Protein AF-A0A1B1TAP1-F1 (afdb_monomer_lite)

Structure (mmCIF, N/CA/C/O backbone):
data_AF-A0A1B1TAP1-F1
#
_entry.id   AF-A0A1B1TAP1-F1
#
loop_
_atom_site.group_PDB
_atom_site.id
_atom_site.type_symbol
_atom_site.label_atom_id
_atom_site.label_alt_id
_atom_site.label_comp_id
_atom_site.label_asym_id
_atom_site.label_entity_id
_atom_site.label_seq_id
_atom_site.pdbx_PDB_ins_code
_atom_site.Cartn_x
_atom_site.Cartn_y
_atom_site.Cartn_z
_atom_site.occupancy
_atom_site.B_iso_or_equiv
_atom_site.auth_seq_id
_atom_site.auth_comp_id
_atom_site.auth_asym_id
_atom_site.auth_atom_id
_atom_site.pdbx_PDB_model_num
ATOM 1 N N . MET A 1 1 ? -52.139 -7.537 10.547 1.00 46.50 1 MET A N 1
ATOM 2 C CA . MET A 1 1 ? -53.060 -7.345 11.686 1.00 46.50 1 MET A CA 1
ATOM 3 C C . MET A 1 1 ? -52.567 -8.177 12.857 1.00 46.50 1 MET A C 1
ATOM 5 O O . MET A 1 1 ? -52.660 -9.390 12.793 1.00 46.50 1 MET A O 1
ATOM 9 N N . ALA A 1 2 ? -51.991 -7.516 13.857 1.00 38.84 2 ALA A N 1
ATOM 10 C CA . ALA A 1 2 ? -51.945 -7.908 15.268 1.00 38.84 2 ALA A CA 1
ATOM 11 C C . ALA A 1 2 ? -51.258 -6.733 15.978 1.00 38.84 2 ALA A C 1
ATOM 13 O O . ALA A 1 2 ? -50.036 -6.632 16.015 1.00 38.84 2 ALA A O 1
ATOM 14 N N . SER A 1 3 ? -52.067 -5.753 16.377 1.00 34.09 3 SER A N 1
ATOM 15 C CA . SER A 1 3 ? -51.635 -4.559 17.098 1.00 34.09 3 SER A CA 1
ATOM 16 C C . SER A 1 3 ? -51.771 -4.852 18.588 1.00 34.09 3 SER A C 1
ATOM 18 O O . SER A 1 3 ? -52.861 -5.188 19.043 1.00 34.09 3 SER A O 1
ATOM 20 N N . ALA A 1 4 ? -50.672 -4.759 19.332 1.00 37.41 4 ALA A N 1
ATOM 21 C CA . ALA A 1 4 ? -50.705 -4.695 20.785 1.00 37.41 4 ALA A CA 1
ATOM 22 C C . ALA A 1 4 ? -50.476 -3.234 21.185 1.00 37.41 4 ALA A C 1
ATOM 24 O O . ALA A 1 4 ? -49.363 -2.715 21.111 1.00 37.41 4 ALA A O 1
ATOM 25 N N . THR A 1 5 ? -51.561 -2.560 21.557 1.00 37.78 5 THR A N 1
ATOM 26 C CA . THR A 1 5 ? -51.546 -1.186 22.057 1.00 37.78 5 THR A CA 1
ATOM 27 C C . THR A 1 5 ? -51.121 -1.197 23.522 1.00 37.78 5 THR A C 1
ATOM 29 O O . THR A 1 5 ? -51.934 -1.484 24.398 1.00 37.78 5 THR A O 1
ATOM 32 N N . LEU A 1 6 ? -49.861 -0.858 23.809 1.00 37.59 6 LEU A N 1
ATOM 33 C CA . LEU A 1 6 ? -49.469 -0.396 25.141 1.00 37.59 6 LEU A CA 1
ATOM 34 C C . LEU A 1 6 ? -49.510 1.134 25.172 1.00 37.59 6 LEU A C 1
ATOM 36 O O . LEU A 1 6 ? -48.678 1.818 24.579 1.00 37.59 6 LEU A O 1
ATOM 40 N N . LEU A 1 7 ? -50.509 1.663 25.876 1.00 43.09 7 LEU A N 1
ATOM 41 C CA . LEU A 1 7 ? -50.649 3.079 26.198 1.00 43.09 7 LEU A CA 1
ATOM 42 C C . LEU A 1 7 ? -49.663 3.452 27.312 1.00 43.09 7 LEU A C 1
ATOM 44 O O . LEU A 1 7 ? -49.964 3.286 28.491 1.00 43.09 7 LEU A O 1
ATOM 48 N N . PHE A 1 8 ? -48.515 4.016 26.939 1.00 38.91 8 PHE A N 1
ATOM 49 C CA . PHE A 1 8 ? -47.674 4.785 27.855 1.00 38.91 8 PHE A CA 1
ATOM 50 C C . PHE A 1 8 ? -47.733 6.272 27.489 1.00 38.91 8 PHE A C 1
ATOM 52 O O . PHE A 1 8 ? -47.281 6.707 26.431 1.00 38.91 8 PHE A O 1
ATOM 59 N N . LYS A 1 9 ? -48.330 7.063 28.389 1.00 46.22 9 LYS A N 1
ATOM 60 C CA . LYS A 1 9 ? -48.264 8.527 28.391 1.00 46.22 9 LYS A CA 1
ATOM 61 C C . LYS A 1 9 ? -46.827 8.946 28.699 1.00 46.22 9 LYS A C 1
ATOM 63 O O . LYS A 1 9 ? -46.396 8.864 29.843 1.00 46.22 9 LYS A O 1
ATOM 68 N N . GLY A 1 10 ? -46.111 9.410 27.684 1.00 39.59 10 GLY A N 1
ATOM 69 C CA . GLY A 1 10 ? -44.774 9.975 27.839 1.00 39.59 10 GLY A CA 1
ATOM 70 C C . GLY A 1 10 ? -43.974 9.783 26.565 1.00 39.59 10 GLY A C 1
ATOM 71 O O . GLY A 1 10 ? -43.326 8.760 26.382 1.00 39.59 10 GLY A O 1
ATOM 72 N N . TRP A 1 11 ? -44.039 10.757 25.661 1.00 36.94 11 TRP A N 1
ATOM 73 C CA . TRP A 1 11 ? -43.252 10.740 24.434 1.00 36.94 11 TRP A CA 1
ATOM 74 C C . TRP A 1 11 ? -41.797 11.084 24.759 1.00 36.94 11 TRP A C 1
ATOM 76 O O . TRP A 1 11 ? -41.352 12.209 24.550 1.00 36.94 11 TRP A O 1
ATOM 86 N N . VAL A 1 12 ? -41.036 10.113 25.256 1.00 45.44 12 VAL A N 1
ATOM 87 C CA . VAL A 1 12 ? -39.581 10.152 25.115 1.00 45.44 12 VAL A CA 1
ATOM 88 C C . VAL A 1 12 ? -39.292 9.596 23.729 1.00 45.44 12 VAL A C 1
ATOM 90 O O . VAL A 1 12 ? -39.390 8.393 23.497 1.00 45.44 12 VAL A O 1
ATOM 93 N N . HIS A 1 13 ? -38.978 10.477 22.778 1.00 41.31 13 HIS A N 1
ATOM 94 C CA . HIS A 1 13 ? -38.365 10.052 21.524 1.00 41.31 13 HIS A CA 1
ATOM 95 C C . HIS A 1 13 ? -36.974 9.508 21.854 1.00 41.31 13 HIS A C 1
ATOM 97 O O . HIS A 1 13 ? -35.984 10.238 21.835 1.00 41.31 13 HIS A O 1
ATOM 103 N N . VAL A 1 14 ? -36.887 8.219 22.177 1.00 48.75 14 VAL A N 1
ATOM 104 C CA . VAL A 1 14 ? -35.609 7.516 22.178 1.00 48.75 14 VAL A CA 1
ATOM 105 C C . VAL A 1 14 ? -35.207 7.393 20.713 1.00 48.75 14 VAL A C 1
ATOM 107 O O . VAL A 1 14 ? -35.591 6.454 20.017 1.00 48.75 14 VAL A O 1
ATOM 110 N N . ARG A 1 15 ? -34.454 8.379 20.210 1.00 46.25 15 ARG A N 1
ATOM 111 C CA . ARG A 1 15 ? -33.641 8.165 19.015 1.00 46.25 15 ARG A CA 1
ATOM 112 C C . ARG A 1 15 ? -32.631 7.096 19.397 1.00 46.25 15 ARG A C 1
ATOM 114 O O . ARG A 1 15 ? -31.632 7.387 20.045 1.00 46.25 15 ARG A O 1
ATOM 121 N N . VAL A 1 16 ? -32.908 5.856 19.010 1.00 46.94 16 VAL A N 1
ATOM 122 C CA . VAL A 1 16 ? -31.877 4.827 18.927 1.00 46.94 16 VAL A CA 1
ATOM 123 C C . VAL A 1 16 ? -30.944 5.287 17.813 1.00 46.94 16 VAL A C 1
ATOM 125 O O . VAL A 1 16 ? -31.148 4.978 16.641 1.00 46.94 16 VAL A O 1
ATOM 128 N N . THR A 1 17 ? -29.955 6.110 18.152 1.00 49.25 17 THR A N 1
ATOM 129 C CA . THR A 1 17 ? -28.816 6.330 17.274 1.00 49.25 17 THR A CA 1
ATOM 130 C C . THR A 1 17 ? -28.101 4.991 17.213 1.00 49.25 17 THR A C 1
ATOM 132 O O . THR A 1 17 ? -27.373 4.608 18.128 1.00 49.25 17 THR A O 1
ATOM 135 N N . ARG A 1 18 ? -28.343 4.221 16.143 1.00 53.06 18 ARG A N 1
ATOM 136 C CA . ARG A 1 18 ? -27.375 3.201 15.740 1.00 53.06 18 ARG A CA 1
ATOM 137 C C . ARG A 1 18 ? -26.047 3.940 15.694 1.00 53.06 18 ARG A C 1
ATOM 139 O O . ARG A 1 18 ? -25.917 4.903 14.946 1.00 53.06 18 ARG A O 1
ATOM 146 N N . ARG A 1 19 ? -25.112 3.561 16.561 1.00 52.19 19 ARG A N 1
ATOM 147 C CA . ARG A 1 19 ? -23.751 4.079 16.521 1.00 52.19 19 ARG A CA 1
ATOM 148 C C . ARG A 1 19 ? -23.200 3.625 15.171 1.00 52.19 19 ARG A C 1
ATOM 150 O O . ARG A 1 19 ? -22.807 2.470 15.037 1.00 52.19 19 ARG A O 1
ATOM 157 N N . GLN A 1 20 ? -23.313 4.470 14.149 1.00 60.16 20 GLN A N 1
ATOM 158 C CA . GLN A 1 20 ? -22.708 4.212 12.854 1.00 60.16 20 GLN A CA 1
ATOM 159 C C . GLN A 1 20 ? -21.207 4.201 13.115 1.00 60.16 20 GLN A C 1
ATOM 161 O O . GLN A 1 20 ? -20.614 5.205 13.507 1.00 60.16 20 GLN A O 1
ATOM 166 N N . TYR A 1 21 ? -20.617 3.012 13.047 1.00 72.94 21 TYR A N 1
ATOM 167 C CA . TYR A 1 21 ? -19.173 2.876 13.065 1.00 72.94 21 TYR A CA 1
ATOM 168 C C . TYR A 1 21 ? -18.676 3.436 11.736 1.00 72.94 21 TYR A C 1
ATOM 170 O O . TYR A 1 21 ? -18.860 2.808 10.698 1.00 72.94 21 TYR A O 1
ATOM 178 N N . MET A 1 22 ? -18.095 4.633 11.772 1.00 87.88 22 MET A N 1
ATOM 179 C CA . MET A 1 22 ? -17.449 5.221 10.605 1.00 87.88 22 MET A CA 1
ATOM 180 C C . MET A 1 22 ? -16.107 4.519 10.382 1.00 87.88 22 MET A C 1
ATOM 182 O O . MET A 1 22 ? -15.199 4.598 11.218 1.00 87.88 22 MET A O 1
ATOM 186 N N . LEU A 1 23 ? -15.981 3.810 9.262 1.00 94.81 23 LEU A N 1
ATOM 187 C CA . LEU A 1 23 ? -14.772 3.070 8.930 1.00 94.81 23 LEU A CA 1
ATOM 188 C C . LEU A 1 23 ? -13.712 4.025 8.375 1.00 94.81 23 LEU A C 1
ATOM 190 O O . LEU A 1 23 ? -13.735 4.423 7.213 1.00 94.81 23 LEU A O 1
ATOM 194 N N . ARG A 1 24 ? -12.756 4.390 9.223 1.00 97.06 24 ARG A N 1
ATOM 195 C CA . ARG A 1 24 ? -11.589 5.185 8.823 1.00 97.06 24 ARG A CA 1
ATOM 196 C C . ARG A 1 24 ? -10.513 4.363 8.107 1.00 97.06 24 ARG A C 1
ATOM 198 O O . ARG A 1 24 ? -9.981 3.414 8.684 1.00 97.06 24 ARG A O 1
ATOM 205 N N . ILE A 1 25 ? -10.154 4.778 6.897 1.00 97.88 25 ILE A N 1
ATOM 206 C CA . ILE A 1 25 ? -9.140 4.168 6.034 1.00 97.88 25 ILE A CA 1
ATOM 207 C C . ILE A 1 25 ? -7.981 5.154 5.867 1.00 97.88 25 ILE A C 1
ATOM 209 O O . ILE A 1 25 ? -8.165 6.259 5.358 1.00 97.88 25 ILE A O 1
ATOM 213 N N . GLY A 1 26 ? -6.781 4.753 6.280 1.00 97.75 26 GLY A N 1
ATOM 214 C CA . GLY A 1 26 ? -5.556 5.516 6.059 1.00 97.75 26 GLY A CA 1
ATOM 215 C C . GLY A 1 26 ? -5.013 5.269 4.654 1.00 97.75 26 GLY A C 1
ATOM 216 O O . GLY A 1 26 ? -4.568 4.165 4.353 1.00 97.75 26 GLY A O 1
ATOM 217 N N . LEU A 1 27 ? -5.024 6.282 3.791 1.00 97.38 27 LEU A N 1
ATOM 218 C CA . LEU A 1 27 ? -4.488 6.193 2.433 1.00 97.38 27 LEU A CA 1
ATOM 219 C C . LEU A 1 27 ? -3.112 6.859 2.375 1.00 97.38 27 LEU A C 1
ATOM 221 O O . LEU A 1 27 ? -3.006 8.065 2.583 1.00 97.38 27 LEU A O 1
ATOM 225 N N . VAL A 1 28 ? -2.056 6.103 2.073 1.00 97.12 28 VAL A N 1
ATOM 226 C CA . VAL A 1 28 ? -0.696 6.652 1.945 1.00 97.12 28 VAL A CA 1
ATOM 227 C C . VAL A 1 28 ? -0.593 7.559 0.717 1.00 97.12 28 VAL A C 1
ATOM 229 O O . VAL A 1 28 ? -0.822 7.130 -0.410 1.00 97.12 28 VAL A O 1
ATOM 232 N N . MET A 1 29 ? -0.215 8.821 0.932 1.00 93.12 29 MET A N 1
ATOM 233 C CA . MET A 1 29 ? -0.281 9.913 -0.049 1.00 93.12 29 MET A CA 1
ATOM 234 C C . MET A 1 29 ? 1.082 10.586 -0.269 1.00 93.12 29 MET A C 1
ATOM 236 O O . MET A 1 29 ? 1.200 11.814 -0.275 1.00 93.12 29 MET A O 1
ATOM 240 N N . LEU A 1 30 ? 2.119 9.767 -0.466 1.00 89.19 30 LEU A N 1
ATOM 241 C CA . LEU A 1 30 ? 3.493 10.223 -0.720 1.00 89.19 30 LEU A CA 1
ATOM 242 C C . LEU A 1 30 ? 3.759 10.476 -2.212 1.00 89.19 30 LEU A C 1
ATOM 244 O O . LEU A 1 30 ? 4.373 11.475 -2.571 1.00 89.19 30 LEU A O 1
ATOM 248 N N . GLN A 1 31 ? 3.281 9.581 -3.080 1.00 87.56 31 GLN A N 1
ATOM 249 C CA . GLN A 1 31 ? 3.352 9.667 -4.540 1.00 87.56 31 GLN A CA 1
ATOM 250 C C . GLN A 1 31 ? 2.382 8.626 -5.139 1.00 87.56 31 GLN A C 1
ATOM 252 O O . GLN A 1 31 ? 2.079 7.633 -4.481 1.00 87.56 31 GLN A O 1
ATOM 257 N N . GLY A 1 32 ? 1.884 8.846 -6.363 1.00 76.94 32 GLY A N 1
ATOM 258 C CA . GLY A 1 32 ? 1.194 7.802 -7.133 1.00 76.94 32 GLY A CA 1
ATOM 259 C C . GLY A 1 32 ? -0.323 7.966 -7.318 1.00 76.94 32 GLY A C 1
ATOM 260 O O . GLY A 1 32 ? -0.871 9.071 -7.263 1.00 76.94 32 GLY A O 1
ATOM 261 N N . ALA A 1 33 ? -0.998 6.852 -7.622 1.00 73.38 33 ALA A N 1
ATOM 262 C CA . ALA A 1 33 ? -2.354 6.782 -8.185 1.00 73.38 33 ALA A CA 1
ATOM 263 C C . ALA A 1 33 ? -3.485 7.024 -7.159 1.00 73.38 33 ALA A C 1
ATOM 265 O O . ALA A 1 33 ? -4.316 6.156 -6.895 1.00 73.38 33 ALA A O 1
ATOM 266 N N . ARG A 1 34 ? -3.555 8.241 -6.607 1.00 80.75 34 ARG A N 1
ATOM 267 C CA . ARG A 1 34 ? -4.534 8.630 -5.573 1.00 80.75 34 ARG A CA 1
ATOM 268 C C . ARG A 1 34 ? -5.999 8.566 -6.017 1.00 80.75 34 ARG A C 1
ATOM 270 O O . ARG A 1 34 ? -6.845 8.035 -5.308 1.00 80.75 34 ARG A O 1
ATOM 277 N N . HIS A 1 35 ? -6.310 9.091 -7.204 1.00 87.06 35 HIS A N 1
ATOM 278 C CA . HIS A 1 35 ? -7.702 9.290 -7.623 1.00 87.06 35 HIS A CA 1
ATOM 279 C C . HIS A 1 35 ? -8.430 7.966 -7.877 1.00 87.06 35 HIS A C 1
ATOM 281 O O . HIS A 1 35 ? -9.626 7.872 -7.619 1.00 87.06 35 HIS A O 1
ATOM 287 N N . ALA A 1 36 ? -7.711 6.943 -8.351 1.00 90.75 36 ALA A N 1
ATOM 288 C CA . ALA A 1 36 ? -8.281 5.622 -8.591 1.00 90.75 36 ALA A CA 1
ATOM 289 C C . ALA A 1 36 ? -8.712 4.953 -7.277 1.00 90.75 36 ALA A C 1
ATOM 291 O O . ALA A 1 36 ? -9.834 4.463 -7.189 1.00 90.75 36 ALA A O 1
ATOM 292 N N . HIS A 1 37 ? -7.863 5.013 -6.243 1.00 94.31 37 HIS A N 1
ATOM 293 C CA . HIS A 1 37 ? -8.181 4.491 -4.910 1.00 94.31 37 HIS A CA 1
ATOM 294 C C . HIS A 1 37 ? -9.343 5.241 -4.259 1.00 94.31 37 HIS A C 1
ATOM 296 O O . HIS A 1 37 ? -10.289 4.605 -3.808 1.00 94.31 37 HIS A O 1
ATOM 302 N N . LEU A 1 38 ? -9.332 6.579 -4.287 1.00 94.12 38 LEU A N 1
ATOM 303 C CA . LEU A 1 38 ? -10.440 7.388 -3.759 1.00 94.12 38 LEU A CA 1
ATOM 304 C C . LEU A 1 38 ? -11.772 7.049 -4.444 1.00 94.12 38 LEU A C 1
ATOM 306 O O . LEU A 1 38 ? -12.782 6.846 -3.775 1.00 94.12 38 LEU A O 1
ATOM 310 N N . LYS A 1 39 ? -11.775 6.950 -5.780 1.00 95.75 39 LYS A N 1
ATOM 311 C CA . LYS A 1 39 ? -12.975 6.604 -6.550 1.00 95.75 39 LYS A CA 1
ATOM 312 C C . LYS A 1 39 ? -13.474 5.197 -6.218 1.00 95.75 39 LYS A C 1
ATOM 314 O O . LYS A 1 39 ? -14.672 5.023 -6.025 1.00 95.75 39 LYS A O 1
ATOM 319 N N . ALA A 1 40 ? -12.577 4.213 -6.153 1.00 95.12 40 ALA A N 1
ATOM 320 C CA . ALA A 1 40 ? -12.936 2.833 -5.843 1.00 95.12 40 ALA A CA 1
ATOM 321 C C . ALA A 1 40 ? -13.517 2.699 -4.427 1.00 95.12 40 ALA A C 1
ATOM 323 O O . ALA A 1 40 ? -14.567 2.087 -4.259 1.00 95.12 40 ALA A O 1
ATOM 324 N N . LEU A 1 41 ? -12.881 3.327 -3.433 1.00 96.00 41 LEU A N 1
ATOM 325 C CA . LEU A 1 41 ? -13.354 3.321 -2.048 1.00 96.00 41 LEU A CA 1
ATOM 326 C C . LEU A 1 41 ? -14.737 3.954 -1.908 1.00 96.00 41 LEU A C 1
ATOM 328 O O . LEU A 1 41 ? -15.621 3.339 -1.322 1.00 96.00 41 LEU A O 1
ATOM 332 N N . ASN A 1 42 ? -14.941 5.142 -2.483 1.00 95.75 42 ASN A N 1
ATOM 333 C CA . ASN A 1 42 ? -16.237 5.817 -2.422 1.00 95.75 42 ASN A CA 1
ATOM 334 C C . ASN A 1 42 ? -17.332 5.016 -3.139 1.00 95.75 42 ASN A C 1
ATOM 336 O O . ASN A 1 42 ? -18.429 4.886 -2.611 1.00 95.75 42 ASN A O 1
ATOM 340 N N . SER A 1 43 ? -17.023 4.431 -4.302 1.00 97.31 43 SER A N 1
ATOM 341 C CA . SER A 1 43 ? -17.973 3.598 -5.049 1.00 97.31 43 SER A CA 1
ATOM 342 C C . SER A 1 43 ? -18.409 2.368 -4.252 1.00 97.31 43 SER A C 1
ATOM 344 O O . SER A 1 43 ? -19.593 2.052 -4.221 1.00 97.31 43 SER A O 1
ATOM 346 N N . VAL A 1 44 ? -17.469 1.676 -3.600 1.00 95.00 44 VAL A N 1
ATOM 347 C CA . VAL A 1 44 ? -17.779 0.488 -2.787 1.00 95.00 44 VAL A CA 1
ATOM 348 C C . VAL A 1 44 ? -18.505 0.877 -1.499 1.00 95.00 44 VAL A C 1
ATOM 350 O O . VAL A 1 44 ? -19.414 0.172 -1.074 1.00 95.00 44 VAL A O 1
ATOM 353 N N . ALA A 1 45 ? -18.146 2.003 -0.882 1.00 95.69 45 ALA A N 1
ATOM 354 C CA . ALA A 1 45 ? -18.848 2.520 0.288 1.00 95.69 45 ALA A CA 1
ATOM 355 C C . ALA A 1 45 ? -20.315 2.852 -0.021 1.00 95.69 45 ALA A C 1
ATOM 357 O O . ALA A 1 45 ? -21.195 2.497 0.760 1.00 95.69 45 ALA A O 1
ATOM 358 N N . GLU A 1 46 ? -20.583 3.468 -1.176 1.00 96.12 46 GLU A N 1
ATOM 359 C CA . GLU A 1 46 ? -21.941 3.744 -1.651 1.00 96.12 46 GLU A CA 1
ATOM 360 C C . GLU A 1 46 ? -22.720 2.449 -1.922 1.00 96.12 46 GLU A C 1
ATOM 362 O O . GLU A 1 46 ? -23.832 2.287 -1.418 1.00 96.12 46 GLU A O 1
ATOM 367 N N . GLU A 1 47 ? -22.118 1.496 -2.643 1.00 96.06 47 GLU A N 1
ATOM 368 C CA . GLU A 1 47 ? -22.727 0.194 -2.948 1.00 96.06 47 GLU A CA 1
ATOM 369 C C . GLU A 1 47 ? -23.086 -0.592 -1.676 1.00 96.06 47 GLU A C 1
ATOM 371 O O . GLU A 1 47 ? -24.169 -1.170 -1.579 1.00 96.06 47 GLU A O 1
ATOM 376 N N . LEU A 1 48 ? -22.199 -0.581 -0.679 1.00 94.94 48 LEU A N 1
ATOM 377 C CA . LEU A 1 48 ? -22.386 -1.289 0.589 1.00 94.94 48 LEU A CA 1
ATOM 378 C C . LEU A 1 48 ? -23.160 -0.479 1.640 1.00 94.94 48 LEU A C 1
ATOM 380 O O . LEU A 1 48 ? -23.409 -0.996 2.730 1.00 94.94 48 LEU A O 1
ATOM 384 N N . GLN A 1 49 ? -23.531 0.770 1.342 1.00 94.25 49 GLN A N 1
ATOM 385 C CA . GLN A 1 49 ? -24.145 1.707 2.290 1.00 94.25 49 GLN A CA 1
ATOM 386 C C . GLN A 1 49 ? -23.333 1.856 3.593 1.00 94.25 49 GLN A C 1
ATOM 388 O O . GLN A 1 49 ? -23.884 1.907 4.697 1.00 94.25 49 GLN A O 1
ATOM 393 N N . LEU A 1 50 ? -22.005 1.906 3.462 1.00 94.12 50 LEU A N 1
ATOM 394 C CA . LEU A 1 50 ? -21.063 2.060 4.567 1.00 94.12 50 LEU A CA 1
ATOM 395 C C . LEU A 1 50 ? -20.556 3.497 4.643 1.00 94.12 50 LEU A C 1
ATOM 397 O O . LEU A 1 50 ? -20.092 4.062 3.657 1.00 94.12 50 LEU A O 1
ATOM 401 N N . GLU A 1 51 ? -20.572 4.070 5.843 1.00 94.88 51 GLU A N 1
ATOM 402 C CA . GLU A 1 51 ? -19.880 5.332 6.092 1.00 94.88 51 GLU A CA 1
ATOM 403 C C . GLU A 1 51 ? -18.386 5.072 6.255 1.00 94.88 51 GLU A C 1
ATOM 405 O O . GLU A 1 51 ? -17.955 4.366 7.173 1.00 94.88 51 GLU A O 1
ATOM 410 N N . ILE A 1 52 ? -17.596 5.668 5.364 1.00 95.94 52 ILE A N 1
ATOM 411 C CA . ILE A 1 52 ? -16.140 5.622 5.417 1.00 95.94 52 ILE A CA 1
ATOM 412 C C . ILE A 1 52 ? -15.563 7.027 5.569 1.00 95.94 52 ILE A C 1
ATOM 414 O O . ILE A 1 52 ? -16.107 8.004 5.057 1.00 95.94 52 ILE A O 1
ATOM 418 N N . GLU A 1 53 ? -14.417 7.115 6.232 1.00 96.94 53 GLU A N 1
ATOM 419 C CA . GLU A 1 53 ? -13.570 8.306 6.227 1.00 96.94 53 GLU A CA 1
ATOM 420 C C . GLU A 1 53 ? -12.238 7.932 5.589 1.00 96.94 53 GLU A C 1
ATOM 422 O O . GLU A 1 53 ? -11.529 7.064 6.096 1.00 96.94 53 GLU A O 1
ATOM 427 N N . ILE A 1 54 ? -11.878 8.584 4.487 1.00 96.56 54 ILE A N 1
ATOM 428 C CA . ILE A 1 54 ? -10.566 8.396 3.867 1.00 96.56 54 ILE A CA 1
ATOM 429 C C . ILE A 1 54 ? -9.638 9.481 4.408 1.00 96.56 54 ILE A C 1
ATOM 431 O O . ILE A 1 54 ? -9.814 10.660 4.107 1.00 96.56 54 ILE A O 1
ATOM 435 N N . PHE A 1 55 ? -8.652 9.078 5.204 1.00 96.94 55 PHE A N 1
ATOM 436 C CA . PHE A 1 55 ? -7.673 9.979 5.798 1.00 96.94 55 PHE A CA 1
ATOM 437 C C . PHE A 1 55 ? -6.346 9.863 5.045 1.00 96.94 55 PHE A C 1
ATOM 439 O O . PHE A 1 55 ? -5.750 8.787 4.969 1.00 96.94 55 PHE A O 1
ATOM 446 N N . GLU A 1 56 ? -5.865 10.972 4.492 1.00 96.50 56 GLU A N 1
ATOM 447 C CA . GLU A 1 56 ? -4.598 11.002 3.765 1.00 96.50 56 GLU A CA 1
ATOM 448 C C . GLU A 1 56 ? -3.401 10.960 4.724 1.00 96.50 56 GLU A C 1
ATOM 450 O O . GLU A 1 56 ? -3.255 11.816 5.592 1.00 96.50 56 GLU A O 1
ATOM 455 N N . LEU A 1 57 ? -2.511 9.988 4.534 1.00 97.31 57 LEU A N 1
ATOM 456 C CA . LEU A 1 57 ? -1.282 9.824 5.304 1.00 97.31 57 LEU A CA 1
ATOM 457 C C . LEU A 1 57 ? -0.095 10.344 4.490 1.00 97.31 57 LEU A C 1
ATOM 459 O O . LEU A 1 57 ? 0.358 9.692 3.546 1.00 97.31 57 LEU A O 1
ATOM 463 N N . ARG A 1 58 ? 0.413 11.528 4.831 1.00 96.44 58 ARG A N 1
ATOM 464 C CA . ARG A 1 58 ? 1.541 12.194 4.153 1.00 96.44 58 ARG A CA 1
ATOM 465 C C . ARG A 1 58 ? 2.788 12.241 5.031 1.00 96.44 58 ARG A C 1
ATOM 467 O O . ARG A 1 58 ? 3.904 12.302 4.517 1.00 96.44 58 ARG A O 1
ATOM 474 N N . ASN A 1 59 ? 2.610 12.207 6.345 1.00 97.56 59 ASN A N 1
ATOM 475 C CA . ASN A 1 59 ? 3.674 12.212 7.340 1.00 97.56 59 ASN A CA 1
ATOM 476 C C . ASN A 1 59 ? 3.276 11.380 8.575 1.00 97.56 59 ASN A C 1
ATOM 478 O O . ASN A 1 59 ? 2.127 10.961 8.715 1.00 97.56 59 ASN A O 1
ATOM 482 N N . LYS A 1 60 ? 4.221 11.154 9.490 1.00 97.56 60 LYS A N 1
ATOM 483 C CA . LYS A 1 60 ? 3.990 10.368 10.714 1.00 97.56 60 LYS A CA 1
ATOM 484 C C . LYS A 1 60 ? 2.868 10.895 11.619 1.00 97.56 60 LYS A C 1
ATOM 486 O O . LYS A 1 60 ? 2.167 10.098 12.236 1.00 97.56 60 LYS A O 1
ATOM 491 N N . ASN A 1 61 ? 2.672 12.212 11.703 1.00 97.56 61 ASN A N 1
ATOM 492 C CA . ASN A 1 61 ? 1.641 12.793 12.565 1.00 97.56 61 ASN A CA 1
ATOM 493 C C . ASN A 1 61 ? 0.242 12.491 12.022 1.00 97.56 61 ASN A C 1
ATOM 495 O O . ASN A 1 61 ? -0.667 12.244 12.812 1.00 97.56 61 ASN A O 1
ATOM 499 N N . ASP A 1 62 ? 0.092 12.428 10.695 1.00 97.69 62 ASP A N 1
ATOM 500 C CA . ASP A 1 62 ? -1.166 12.037 10.054 1.00 97.69 62 ASP A CA 1
ATOM 501 C C . ASP A 1 62 ? -1.578 10.624 10.481 1.00 97.69 62 ASP A C 1
ATOM 503 O O . ASP A 1 62 ? -2.742 10.393 10.792 1.00 97.69 62 ASP A O 1
ATOM 507 N N . LEU A 1 63 ? -0.630 9.680 10.558 1.00 96.88 63 LEU A N 1
ATOM 508 C CA . LEU A 1 63 ? -0.898 8.306 11.002 1.00 96.88 63 LEU A CA 1
ATOM 509 C C . LEU A 1 63 ? -1.370 8.265 12.462 1.00 96.88 63 LEU A C 1
ATOM 511 O O . LEU A 1 63 ? -2.395 7.648 12.764 1.00 96.88 63 LEU A O 1
ATOM 515 N N . ILE A 1 64 ? -0.662 8.976 13.342 1.00 94.25 64 ILE A N 1
ATOM 516 C CA . ILE A 1 64 ? -0.975 9.061 14.777 1.00 94.25 64 ILE A CA 1
ATOM 517 C C . ILE A 1 64 ? -2.358 9.693 15.001 1.00 94.25 64 ILE A C 1
ATOM 519 O O . ILE A 1 64 ? -3.135 9.227 15.839 1.00 94.25 64 ILE A O 1
ATOM 523 N N . GLN A 1 65 ? -2.685 10.744 14.244 1.00 95.38 65 GLN A N 1
ATOM 524 C CA . GLN A 1 65 ? -3.982 11.414 14.305 1.00 95.38 65 GLN A CA 1
ATOM 525 C C . GLN A 1 65 ? -5.101 10.547 13.717 1.00 95.38 65 GLN A C 1
ATOM 527 O O . GLN A 1 65 ? -6.207 10.506 14.265 1.00 95.38 65 GLN A O 1
ATOM 532 N N . CYS A 1 66 ? -4.817 9.866 12.608 1.00 93.81 66 CYS A N 1
ATOM 533 C CA . CYS A 1 66 ? -5.776 9.058 11.880 1.00 93.81 66 CYS A CA 1
ATOM 534 C C . CYS A 1 66 ? -6.29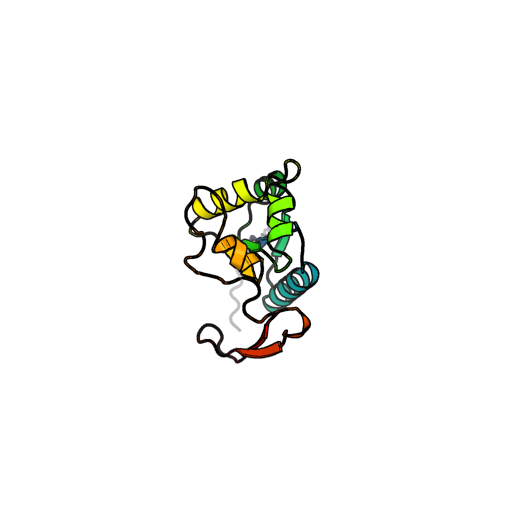7 7.907 12.741 1.00 93.81 66 CYS A C 1
ATOM 536 O O . CYS A 1 66 ? -7.506 7.786 12.872 1.00 93.81 66 CYS A O 1
ATOM 538 N N . LYS A 1 67 ? -5.444 7.096 13.380 1.00 90.25 67 LYS A N 1
ATOM 539 C CA . LYS A 1 67 ? -5.884 5.834 14.023 1.00 90.25 67 LYS A CA 1
ATOM 540 C C . LYS A 1 67 ? -6.724 4.972 13.052 1.00 90.25 67 LYS A C 1
ATOM 542 O O . LYS A 1 67 ? -7.909 4.735 13.301 1.00 90.25 67 LYS A O 1
ATOM 547 N N . PRO A 1 68 ? -6.152 4.580 11.901 1.00 96.25 68 PRO A N 1
ATOM 548 C CA . PRO A 1 68 ? -6.896 3.909 10.841 1.00 96.25 68 PRO A CA 1
ATOM 549 C C . PRO A 1 68 ? -7.380 2.518 11.269 1.00 96.25 68 PRO A C 1
ATOM 551 O O . PRO A 1 68 ? -6.657 1.785 11.938 1.00 96.25 68 PRO A O 1
ATOM 554 N N . HIS A 1 69 ? -8.569 2.126 10.808 1.00 97.12 69 HIS A N 1
ATOM 555 C CA . HIS A 1 69 ? -9.050 0.742 10.909 1.00 97.12 69 HIS A CA 1
ATOM 556 C C . HIS A 1 69 ? -8.518 -0.142 9.778 1.00 97.12 69 HIS A C 1
ATOM 558 O O . HIS A 1 69 ? -8.586 -1.359 9.883 1.00 97.12 69 HIS A O 1
ATOM 564 N N . ALA A 1 70 ? -8.040 0.462 8.689 1.00 97.75 70 ALA A N 1
ATOM 565 C CA . ALA A 1 70 ? -7.380 -0.205 7.575 1.00 97.75 70 ALA A CA 1
ATOM 566 C C . ALA A 1 70 ? -6.419 0.770 6.887 1.00 97.75 70 ALA A C 1
ATOM 568 O O . ALA A 1 70 ? -6.656 1.982 6.896 1.00 97.75 70 ALA A O 1
ATOM 569 N N . ILE A 1 71 ? -5.356 0.258 6.269 1.00 97.94 71 ILE A N 1
ATOM 570 C CA . ILE A 1 71 ? -4.354 1.070 5.566 1.00 97.94 71 ILE A CA 1
ATOM 571 C C . ILE A 1 71 ? -4.239 0.639 4.106 1.00 97.94 71 ILE A C 1
ATOM 573 O O . ILE A 1 71 ? -4.247 -0.548 3.790 1.00 97.94 71 ILE A O 1
ATOM 577 N N . ILE A 1 72 ? -4.087 1.609 3.205 1.00 97.62 72 ILE A N 1
ATOM 578 C CA . ILE A 1 72 ? -3.832 1.370 1.785 1.00 97.62 72 ILE A CA 1
ATOM 579 C C . ILE A 1 72 ? -2.529 2.048 1.361 1.00 97.62 72 ILE A C 1
ATOM 581 O O . ILE A 1 72 ? -2.361 3.258 1.525 1.00 97.62 72 ILE A O 1
ATOM 585 N N . LEU A 1 73 ? -1.635 1.267 0.751 1.00 97.06 73 LEU A N 1
ATOM 586 C CA . LEU A 1 73 ? -0.450 1.738 0.043 1.00 97.06 73 LEU A CA 1
ATOM 587 C C . LEU A 1 73 ? -0.722 1.667 -1.473 1.00 97.06 73 LEU A C 1
ATOM 589 O O . LEU A 1 73 ? -0.782 0.567 -2.042 1.00 97.06 73 LEU A O 1
ATOM 593 N N . PRO A 1 74 ? -0.929 2.813 -2.148 1.00 95.44 74 PRO A N 1
ATOM 594 C CA . PRO A 1 74 ? -1.266 2.829 -3.564 1.00 95.44 74 PRO A CA 1
ATOM 595 C C . PRO A 1 74 ? -0.063 2.489 -4.459 1.00 95.44 74 PRO A C 1
ATOM 597 O O . PRO A 1 74 ? 1.086 2.442 -4.017 1.00 95.44 74 PRO A O 1
ATOM 600 N N . GLY A 1 75 ? -0.341 2.277 -5.747 1.00 91.88 75 GLY A N 1
ATOM 601 C CA . GLY A 1 75 ? 0.684 2.189 -6.785 1.00 91.88 75 GLY A CA 1
ATOM 602 C C . GLY A 1 75 ? 1.322 3.546 -7.085 1.00 91.88 75 GLY A C 1
ATOM 603 O O . GLY A 1 75 ? 0.726 4.594 -6.832 1.00 91.88 75 GLY A O 1
ATOM 604 N N . GLY A 1 76 ? 2.517 3.524 -7.667 1.00 90.62 76 GLY A N 1
ATOM 605 C CA . GLY A 1 76 ? 3.365 4.693 -7.874 1.00 90.62 76 GLY A CA 1
ATOM 606 C C . GLY A 1 76 ? 4.774 4.268 -8.282 1.00 90.62 76 GLY A C 1
ATOM 607 O O . GLY A 1 76 ? 4.957 3.201 -8.860 1.00 90.62 76 GLY A O 1
ATOM 608 N N . GLU A 1 77 ? 5.771 5.079 -7.952 1.00 91.56 77 GLU A N 1
ATOM 609 C CA . GLU A 1 77 ? 7.183 4.749 -8.121 1.00 91.56 77 GLU A CA 1
ATOM 610 C C . GLU A 1 77 ? 7.801 4.515 -6.736 1.00 91.56 77 GLU A C 1
ATOM 612 O O . GLU A 1 77 ? 7.953 5.440 -5.933 1.00 91.56 77 GLU A O 1
ATOM 617 N N . SER A 1 78 ? 8.115 3.252 -6.431 1.00 93.44 78 SER A N 1
ATOM 618 C CA . SER A 1 78 ? 8.517 2.832 -5.086 1.00 93.44 78 SER A CA 1
ATOM 619 C C . SER A 1 78 ? 9.792 3.523 -4.598 1.00 93.44 78 SER A C 1
ATOM 621 O O . SER A 1 78 ? 9.885 3.807 -3.408 1.00 93.44 78 SER A O 1
ATOM 623 N N . THR A 1 79 ? 10.763 3.827 -5.475 1.00 93.56 79 THR A N 1
ATOM 624 C CA . THR A 1 79 ? 11.984 4.546 -5.061 1.00 93.56 79 THR A CA 1
ATOM 625 C C . THR A 1 79 ? 11.634 5.947 -4.552 1.00 93.56 79 THR A C 1
ATOM 627 O O . THR A 1 79 ? 12.057 6.339 -3.468 1.00 93.56 79 THR A O 1
ATOM 630 N N . THR A 1 80 ? 10.801 6.681 -5.283 1.00 95.12 80 THR A N 1
ATOM 631 C CA . THR A 1 80 ? 10.330 8.023 -4.932 1.00 95.12 80 THR A CA 1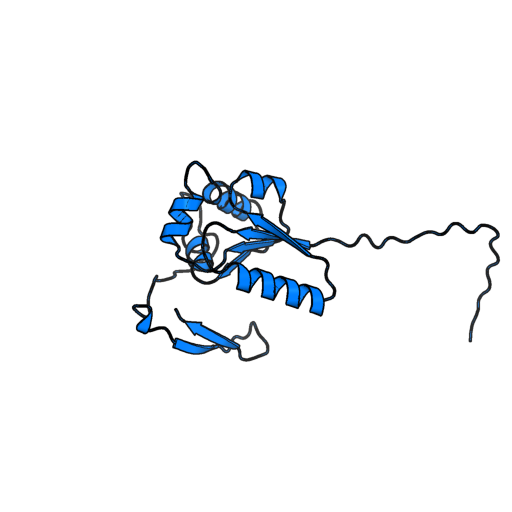
ATOM 632 C C . THR A 1 80 ? 9.503 7.983 -3.657 1.00 95.12 80 THR A C 1
ATOM 634 O O . THR A 1 80 ? 9.716 8.795 -2.760 1.00 95.12 80 THR A O 1
ATOM 637 N N . MET A 1 81 ? 8.603 7.005 -3.532 1.00 95.69 81 MET A N 1
ATOM 638 C CA . MET A 1 81 ? 7.830 6.811 -2.306 1.00 95.69 81 MET A CA 1
ATOM 639 C C . MET A 1 81 ? 8.747 6.576 -1.100 1.00 95.69 81 MET A C 1
ATOM 641 O O . MET A 1 81 ? 8.513 7.193 -0.066 1.00 95.69 81 MET A O 1
ATOM 645 N N . ARG A 1 82 ? 9.812 5.764 -1.227 1.00 95.81 82 ARG A N 1
ATOM 646 C CA . ARG A 1 82 ? 10.812 5.573 -0.156 1.00 95.81 82 ARG A CA 1
ATOM 647 C C . ARG A 1 82 ? 11.523 6.870 0.192 1.00 95.81 82 ARG A C 1
ATOM 649 O O . ARG A 1 82 ? 11.605 7.207 1.367 1.00 95.81 82 ARG A O 1
ATOM 656 N N . LEU A 1 83 ? 12.008 7.604 -0.810 1.00 96.38 83 LEU A N 1
ATOM 657 C CA . LEU A 1 83 ? 12.706 8.874 -0.593 1.00 96.38 83 LEU A CA 1
ATOM 658 C C . LEU A 1 83 ? 11.829 9.872 0.171 1.00 96.38 83 LEU A C 1
ATOM 660 O O . LEU A 1 83 ? 12.279 10.464 1.149 1.00 96.38 83 LEU A O 1
ATOM 664 N N . VAL A 1 84 ? 10.569 10.031 -0.241 1.00 96.75 84 VAL A N 1
ATOM 665 C CA . VAL A 1 84 ? 9.637 10.955 0.417 1.00 96.75 84 VAL A CA 1
ATOM 666 C C . VAL A 1 84 ? 9.235 10.432 1.796 1.00 96.75 84 VAL A C 1
ATOM 668 O O . VAL A 1 84 ? 9.294 11.190 2.757 1.00 96.75 84 VAL A O 1
ATOM 671 N N . GLY A 1 85 ? 8.870 9.152 1.912 1.00 97.00 85 GLY A N 1
ATOM 672 C CA . GLY A 1 85 ? 8.376 8.537 3.149 1.00 97.00 85 GLY A CA 1
ATOM 673 C C . GLY A 1 85 ? 9.418 8.431 4.261 1.00 97.00 85 GLY A C 1
ATOM 674 O O . GLY A 1 85 ? 9.069 8.591 5.428 1.00 97.00 85 GLY A O 1
ATOM 675 N N . ASN A 1 86 ? 10.690 8.223 3.910 1.00 96.88 86 ASN A N 1
ATOM 676 C CA . ASN A 1 86 ? 11.812 8.215 4.855 1.00 96.88 86 ASN A CA 1
ATOM 677 C C . ASN A 1 86 ? 12.413 9.612 5.080 1.00 96.88 86 ASN A C 1
ATOM 679 O O . ASN A 1 86 ? 13.177 9.813 6.021 1.00 96.88 86 ASN A O 1
ATOM 683 N N . GLY A 1 87 ? 12.086 10.585 4.226 1.00 96.56 87 GLY A N 1
ATOM 684 C CA . GLY A 1 87 ? 12.597 11.946 4.334 1.00 96.56 87 GLY A CA 1
ATOM 685 C C . GLY A 1 87 ? 12.188 12.622 5.645 1.00 96.56 87 GLY A C 1
ATOM 686 O O . GLY A 1 87 ? 11.102 12.379 6.175 1.00 96.56 87 GLY A O 1
ATOM 687 N N . LEU A 1 88 ? 13.034 13.534 6.138 1.00 94.81 88 LEU A N 1
ATOM 688 C CA . LEU A 1 88 ? 12.869 14.210 7.436 1.00 94.81 88 LEU A CA 1
ATOM 689 C C . LEU A 1 88 ? 11.509 14.904 7.612 1.00 94.81 88 LEU A C 1
ATOM 691 O O . LEU A 1 88 ? 10.991 14.958 8.726 1.00 94.81 88 LEU A O 1
ATOM 695 N N . ASN A 1 89 ? 10.923 15.395 6.517 1.00 94.81 89 ASN A N 1
ATOM 696 C CA . ASN A 1 89 ? 9.626 16.073 6.526 1.00 94.81 89 ASN A CA 1
ATOM 697 C C . ASN A 1 89 ? 8.439 15.109 6.686 1.00 94.81 89 ASN A C 1
ATOM 699 O O . ASN A 1 89 ? 7.397 15.515 7.193 1.00 94.81 89 ASN A O 1
ATOM 703 N N . SER A 1 90 ? 8.570 13.857 6.237 1.00 97.25 90 SER A N 1
ATOM 704 C CA . SER A 1 90 ? 7.491 12.867 6.302 1.00 97.25 90 SER A CA 1
ATOM 705 C C . SER A 1 90 ? 7.680 11.928 7.487 1.00 97.25 90 SER A C 1
ATOM 707 O O . SER A 1 90 ? 6.813 11.864 8.361 1.00 97.25 90 SER A O 1
ATOM 709 N N . GLN A 1 91 ? 8.809 11.207 7.519 1.00 97.62 91 GLN A N 1
ATOM 710 C CA . GLN A 1 91 ? 9.088 10.110 8.456 1.00 97.62 91 GLN A CA 1
ATOM 711 C C . GLN A 1 91 ? 7.937 9.091 8.564 1.00 97.62 91 GLN A C 1
ATOM 713 O O . GLN A 1 91 ? 7.782 8.435 9.591 1.00 97.62 91 GLN A O 1
ATOM 718 N N . LEU A 1 92 ? 7.096 8.975 7.531 1.00 97.88 92 LEU A N 1
ATOM 719 C CA . LEU A 1 92 ? 5.908 8.134 7.565 1.00 97.88 92 LEU A CA 1
ATOM 720 C C . LEU A 1 92 ? 6.274 6.651 7.563 1.00 97.88 92 LEU A C 1
ATOM 722 O O . LEU A 1 92 ? 5.699 5.908 8.340 1.00 97.88 92 LEU A O 1
ATOM 726 N N . PHE A 1 93 ? 7.203 6.211 6.712 1.00 97.50 93 PHE A N 1
ATOM 727 C CA . PHE A 1 93 ? 7.475 4.779 6.528 1.00 97.50 93 PHE A CA 1
ATOM 728 C C . PHE A 1 93 ? 8.063 4.063 7.744 1.00 97.50 93 PHE A C 1
ATOM 730 O O . PHE A 1 93 ? 7.520 3.010 8.072 1.00 97.50 93 PHE A O 1
ATOM 737 N N . PRO A 1 94 ? 9.061 4.615 8.461 1.00 96.31 94 PRO A N 1
ATOM 738 C CA . PRO A 1 94 ? 9.569 3.967 9.668 1.00 96.31 94 PRO A CA 1
ATOM 739 C C . PRO A 1 94 ? 8.450 3.707 10.686 1.00 96.31 94 PRO A C 1
ATOM 741 O O . PRO A 1 94 ? 8.267 2.582 11.139 1.00 96.31 94 PRO A O 1
ATOM 744 N N . ILE A 1 95 ? 7.622 4.726 10.944 1.00 96.94 95 ILE A N 1
ATOM 745 C CA . ILE A 1 95 ? 6.517 4.640 11.908 1.00 96.94 95 ILE A CA 1
ATOM 746 C C . ILE A 1 95 ? 5.376 3.764 11.380 1.00 96.94 95 ILE A C 1
ATOM 748 O O . ILE A 1 95 ? 4.758 3.027 12.136 1.00 96.94 95 ILE A O 1
ATOM 752 N N . LEU A 1 96 ? 5.078 3.825 10.081 1.00 97.81 96 LEU A N 1
ATOM 753 C CA . LEU A 1 96 ? 4.013 3.040 9.462 1.00 97.81 96 LEU A CA 1
ATOM 754 C C . LEU A 1 96 ? 4.310 1.542 9.510 1.00 97.81 96 LEU A C 1
ATOM 756 O O . LEU A 1 96 ? 3.418 0.758 9.818 1.00 97.81 96 LEU A O 1
ATOM 760 N N . PHE A 1 97 ? 5.533 1.134 9.176 1.00 97.75 97 PHE A N 1
ATOM 761 C CA . PHE A 1 97 ? 5.894 -0.281 9.157 1.00 97.75 97 PHE A CA 1
ATOM 762 C C . PHE A 1 97 ? 5.985 -0.858 10.566 1.00 97.75 97 PHE A C 1
ATOM 764 O O . PHE A 1 97 ? 5.480 -1.954 10.794 1.00 97.75 97 PHE A O 1
ATOM 771 N N . GLU A 1 98 ? 6.533 -0.102 11.520 1.00 96.69 98 GLU A N 1
ATOM 772 C CA . GLU A 1 98 ? 6.463 -0.439 12.945 1.00 96.69 98 GLU A CA 1
ATOM 773 C C . GLU A 1 98 ? 5.005 -0.596 13.404 1.00 96.69 98 GLU A C 1
ATOM 775 O O . GLU A 1 98 ? 4.627 -1.661 13.887 1.00 96.69 98 GLU A O 1
ATOM 780 N N . TRP A 1 99 ? 4.147 0.387 13.115 1.00 96.56 99 TRP A N 1
ATOM 781 C CA . TRP A 1 99 ? 2.723 0.343 13.456 1.00 96.56 99 TRP A CA 1
ATOM 782 C C . TRP A 1 99 ? 2.021 -0.898 12.898 1.00 96.56 99 TRP A C 1
ATOM 784 O O . TRP A 1 99 ? 1.231 -1.531 13.596 1.00 96.56 99 TRP A O 1
ATOM 794 N N . ILE A 1 100 ? 2.273 -1.259 11.638 1.00 97.56 100 ILE A N 1
ATOM 795 C CA . ILE A 1 100 ? 1.657 -2.444 11.027 1.00 97.56 100 ILE A CA 1
ATOM 796 C C . ILE A 1 100 ? 2.122 -3.721 11.739 1.00 97.56 100 ILE A C 1
ATOM 798 O O . ILE A 1 100 ? 1.289 -4.573 12.045 1.00 97.56 100 ILE A O 1
ATOM 802 N N . ARG A 1 101 ? 3.418 -3.845 12.051 1.00 96.62 101 ARG A N 1
ATOM 803 C CA . ARG A 1 101 ? 3.966 -5.011 12.767 1.00 96.62 101 ARG A CA 1
ATOM 804 C C . ARG A 1 101 ? 3.391 -5.148 14.176 1.00 96.62 101 ARG A C 1
ATOM 806 O O . ARG A 1 101 ? 3.079 -6.255 14.602 1.00 96.62 101 ARG A O 1
ATOM 813 N N . GLU A 1 102 ? 3.196 -4.034 14.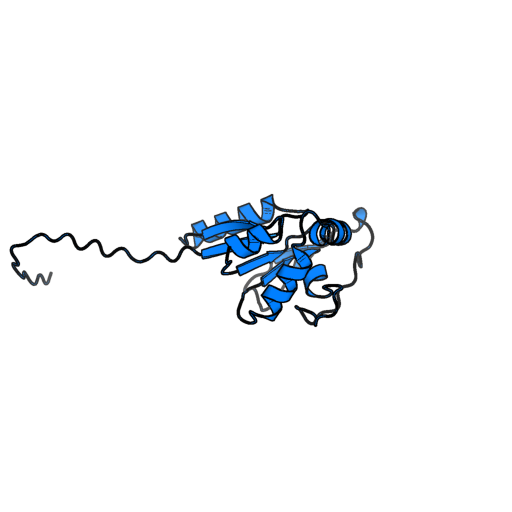874 1.00 96.31 102 GLU A N 1
ATOM 814 C CA . GLU A 1 102 ? 2.582 -4.013 16.207 1.00 96.31 102 GLU A CA 1
ATOM 815 C C . GLU A 1 102 ? 1.076 -4.330 16.187 1.00 96.31 102 GLU A C 1
ATOM 817 O O . GLU A 1 102 ? 0.498 -4.682 17.216 1.00 96.31 102 GLU A O 1
ATOM 822 N N . ASN A 1 103 ? 0.426 -4.236 15.022 1.00 96.62 103 ASN A N 1
ATOM 823 C CA . ASN A 1 103 ? -1.011 -4.440 14.855 1.00 96.62 103 ASN A CA 1
ATOM 824 C C . ASN A 1 103 ? -1.299 -5.547 13.823 1.00 96.62 103 ASN A C 1
ATOM 826 O O . ASN A 1 103 ? -1.833 -5.260 12.752 1.00 96.62 103 ASN A O 1
ATOM 830 N N . PRO A 1 104 ? -1.043 -6.832 14.138 1.00 93.31 104 PRO A N 1
ATOM 831 C CA . PRO A 1 104 ? -1.150 -7.933 13.171 1.00 93.31 104 PRO A CA 1
ATOM 832 C C . PRO A 1 104 ? -2.569 -8.164 12.626 1.00 93.31 104 PRO A C 1
ATOM 834 O O . PRO A 1 104 ? -2.743 -8.788 11.585 1.00 93.31 104 PRO A O 1
ATOM 837 N N . ASN A 1 105 ? -3.594 -7.654 13.316 1.00 95.56 105 ASN A N 1
ATOM 838 C CA . ASN A 1 105 ? -4.990 -7.731 12.877 1.00 95.56 105 ASN A CA 1
ATOM 839 C C . ASN A 1 105 ? -5.429 -6.525 12.027 1.00 95.56 105 ASN A C 1
ATOM 841 O O . ASN A 1 105 ? -6.583 -6.484 11.602 1.00 95.56 105 ASN A O 1
ATOM 845 N N . LEU A 1 106 ? -4.559 -5.530 11.814 1.00 97.06 106 LEU A N 1
ATOM 846 C CA . LEU A 1 106 ? -4.854 -4.357 10.996 1.00 97.06 106 LEU A CA 1
ATOM 847 C C . LEU A 1 106 ? -4.854 -4.754 9.512 1.00 97.06 106 LEU A C 1
ATOM 849 O O . LEU A 1 106 ? -3.811 -5.147 8.991 1.00 97.06 106 LEU A O 1
ATOM 853 N N . PRO A 1 107 ? -5.978 -4.620 8.788 1.00 97.56 107 PRO A N 1
ATOM 854 C CA . PRO A 1 107 ? -6.002 -4.873 7.356 1.00 97.56 107 PRO A CA 1
ATOM 855 C C . PRO A 1 107 ? -5.139 -3.855 6.604 1.00 97.56 107 PRO A C 1
ATOM 857 O O . PRO A 1 107 ? -5.329 -2.640 6.734 1.00 97.56 107 PRO A O 1
ATOM 860 N N . VAL A 1 108 ? -4.223 -4.354 5.774 1.00 97.88 108 VAL A N 1
ATOM 861 C CA . VAL A 1 108 ? -3.358 -3.533 4.920 1.00 97.88 108 VAL A CA 1
ATOM 862 C C . VAL A 1 108 ? -3.459 -4.006 3.473 1.00 97.88 108 VAL A C 1
ATOM 864 O O . VAL A 1 108 ? -3.305 -5.190 3.185 1.00 97.88 108 VAL A O 1
ATOM 867 N N . LEU A 1 109 ? -3.687 -3.073 2.549 1.00 96.62 109 LEU A N 1
ATOM 868 C CA . LEU A 1 109 ? -3.706 -3.332 1.111 1.00 96.62 109 LEU A CA 1
ATOM 869 C C . LEU A 1 109 ? -2.556 -2.591 0.422 1.00 96.62 109 LEU A C 1
ATOM 871 O O . LEU A 1 109 ? -2.553 -1.364 0.355 1.00 96.62 109 LEU A O 1
ATOM 875 N N . GLY A 1 110 ? -1.608 -3.332 -0.149 1.00 95.56 110 GLY A N 1
ATOM 876 C CA . GLY A 1 110 ? -0.583 -2.792 -1.044 1.00 95.56 110 GLY A CA 1
ATOM 877 C C . GLY A 1 110 ? -0.919 -3.071 -2.506 1.00 95.56 110 GLY A C 1
ATOM 878 O O . GLY A 1 110 ? -1.188 -4.212 -2.870 1.00 95.56 110 GLY A O 1
ATOM 879 N N . THR A 1 111 ? -0.874 -2.051 -3.366 1.00 93.25 111 THR A N 1
ATOM 880 C CA . THR A 1 111 ? -1.081 -2.209 -4.821 1.00 93.25 111 THR A CA 1
ATOM 881 C C . THR A 1 111 ? 0.154 -1.761 -5.597 1.00 93.25 111 THR A C 1
ATOM 883 O O . THR A 1 111 ? 0.688 -0.691 -5.319 1.00 93.25 111 THR A O 1
ATOM 886 N N . CYS A 1 112 ? 0.620 -2.557 -6.569 1.00 91.50 112 CYS A N 1
ATOM 887 C CA . CYS A 1 112 ? 1.815 -2.263 -7.381 1.00 91.50 112 CYS A CA 1
ATOM 888 C C . CYS A 1 112 ? 3.029 -1.862 -6.506 1.00 91.50 112 CYS A C 1
ATOM 890 O O . CYS A 1 112 ? 3.529 -2.692 -5.749 1.00 91.50 112 CYS A O 1
ATOM 892 N N . ALA A 1 113 ? 3.468 -0.598 -6.538 1.00 93.44 113 ALA A N 1
ATOM 893 C CA . ALA A 1 113 ? 4.532 -0.080 -5.675 1.00 93.44 113 ALA A CA 1
ATOM 894 C C . ALA A 1 113 ? 4.263 -0.293 -4.177 1.00 93.44 113 ALA A C 1
ATOM 896 O O . ALA A 1 113 ? 5.187 -0.628 -3.442 1.00 93.44 113 ALA A O 1
ATOM 897 N N . GLY A 1 114 ? 3.011 -0.179 -3.726 1.00 95.50 114 GLY A N 1
ATOM 898 C CA . GLY A 1 114 ? 2.632 -0.501 -2.353 1.00 95.50 114 GLY A CA 1
ATOM 899 C C . GLY A 1 114 ? 2.901 -1.960 -1.982 1.00 95.50 114 GLY A C 1
ATOM 900 O O . GLY A 1 114 ? 3.358 -2.225 -0.878 1.00 95.50 114 GLY A O 1
ATOM 901 N N . ALA A 1 115 ? 2.693 -2.904 -2.906 1.00 95.56 115 ALA A N 1
ATOM 902 C CA . ALA A 1 115 ? 3.014 -4.312 -2.666 1.00 95.56 115 ALA A CA 1
ATOM 903 C C . ALA A 1 115 ? 4.531 -4.531 -2.540 1.00 95.56 115 ALA A C 1
ATOM 905 O O . ALA A 1 115 ? 4.970 -5.239 -1.636 1.00 95.56 115 ALA A O 1
ATOM 906 N N . ILE A 1 116 ? 5.332 -3.858 -3.380 1.00 95.50 116 ILE A N 1
ATOM 907 C CA . ILE A 1 116 ? 6.802 -3.870 -3.281 1.00 95.50 116 ILE A CA 1
ATOM 908 C C . ILE A 1 116 ? 7.238 -3.383 -1.895 1.00 95.50 116 ILE A C 1
ATOM 910 O O . ILE A 1 116 ? 7.997 -4.074 -1.223 1.00 95.50 116 ILE A O 1
ATOM 914 N N . LEU A 1 117 ? 6.716 -2.237 -1.447 1.00 96.12 117 LEU A N 1
ATOM 915 C CA . LEU A 1 117 ? 7.053 -1.638 -0.150 1.00 96.12 117 LEU A CA 1
ATOM 916 C C . LEU A 1 117 ? 6.720 -2.551 1.039 1.00 96.12 117 LEU A C 1
ATOM 918 O O . LEU A 1 117 ? 7.492 -2.599 1.987 1.00 96.12 117 LEU A O 1
ATOM 922 N N . LEU A 1 118 ? 5.605 -3.287 0.990 1.00 97.06 118 LEU A N 1
ATOM 923 C CA . LEU A 1 118 ? 5.229 -4.227 2.055 1.00 97.06 118 LEU A CA 1
ATOM 924 C C . LEU A 1 118 ? 6.072 -5.514 2.047 1.00 97.06 118 LEU A C 1
ATOM 926 O O . LEU A 1 118 ? 6.356 -6.072 3.106 1.00 97.06 118 LEU A O 1
ATOM 930 N N . SER A 1 119 ? 6.465 -5.988 0.861 1.00 96.75 119 SER A N 1
ATOM 931 C CA . SER A 1 119 ? 7.308 -7.184 0.706 1.00 96.75 119 SER A CA 1
ATOM 932 C C . SER A 1 119 ? 8.794 -6.936 0.985 1.00 96.75 119 SER A C 1
ATOM 934 O O . SER A 1 119 ? 9.541 -7.867 1.274 1.00 96.75 119 SER A O 1
ATOM 936 N N . ASP A 1 120 ? 9.221 -5.679 0.888 1.00 95.88 120 ASP A N 1
ATOM 937 C CA . ASP A 1 120 ? 10.592 -5.228 1.102 1.00 95.88 120 ASP A CA 1
ATOM 938 C C . ASP A 1 120 ? 10.570 -3.856 1.803 1.00 95.88 120 ASP A C 1
ATOM 940 O O . ASP A 1 120 ? 10.696 -2.822 1.146 1.00 95.88 120 ASP A O 1
ATOM 944 N N . PRO A 1 121 ? 10.367 -3.781 3.128 1.00 94.88 121 PRO A N 1
ATOM 945 C CA . PRO A 1 121 ? 10.339 -2.501 3.845 1.00 94.88 121 PRO A CA 1
ATOM 946 C C . PRO A 1 121 ? 11.663 -1.718 3.777 1.00 94.88 121 PRO A C 1
ATOM 948 O O . PRO A 1 121 ? 11.640 -0.486 3.804 1.00 94.88 121 PRO A O 1
ATOM 951 N N . GLN A 1 122 ? 12.792 -2.407 3.558 1.00 93.69 122 GLN A N 1
ATOM 952 C CA . GLN A 1 122 ? 14.158 -1.857 3.614 1.00 93.69 122 GLN A CA 1
ATOM 953 C C . GLN A 1 122 ? 14.478 -1.173 4.950 1.00 93.69 122 GLN A C 1
ATOM 955 O O . GLN A 1 122 ? 15.122 -0.125 4.989 1.00 93.69 122 GLN A O 1
ATOM 960 N N . ASP A 1 123 ? 14.006 -1.774 6.035 1.00 92.56 123 ASP A N 1
ATOM 961 C CA . ASP A 1 123 ? 14.369 -1.449 7.408 1.00 92.56 123 ASP A CA 1
ATOM 962 C C . ASP A 1 123 ? 14.935 -2.703 8.103 1.00 92.56 123 ASP A C 1
ATOM 964 O O . ASP A 1 123 ? 15.040 -3.768 7.491 1.00 92.56 123 ASP A O 1
ATOM 968 N N . ASP A 1 124 ? 15.313 -2.574 9.375 1.00 91.00 124 ASP A N 1
ATOM 969 C CA . ASP A 1 124 ? 15.852 -3.685 10.174 1.00 91.00 124 ASP A CA 1
ATOM 970 C C . ASP A 1 124 ? 1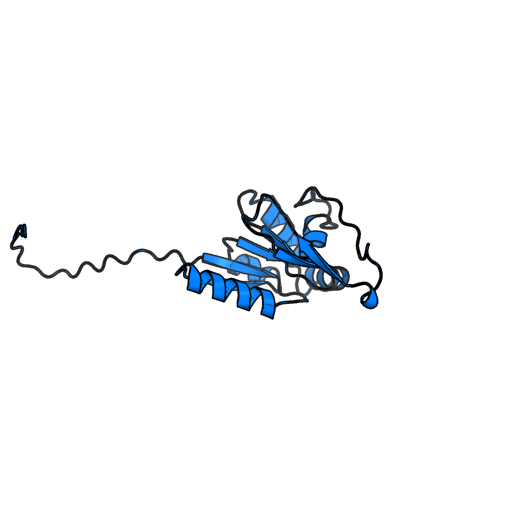4.759 -4.653 10.684 1.00 91.00 124 ASP A C 1
ATOM 972 O O . ASP A 1 124 ? 15.038 -5.551 11.480 1.00 91.00 124 ASP A O 1
ATOM 976 N N . GLY A 1 125 ? 13.500 -4.463 10.272 1.00 89.81 125 GLY A N 1
ATOM 977 C CA . GLY A 1 125 ? 12.364 -5.269 10.705 1.00 89.81 125 GLY A CA 1
ATOM 978 C C . GLY A 1 125 ? 12.022 -6.406 9.741 1.00 89.81 125 GLY A C 1
ATOM 979 O O . GLY A 1 125 ? 12.480 -6.471 8.602 1.00 89.81 125 GLY A O 1
ATOM 980 N N . GLU A 1 126 ? 11.142 -7.308 10.181 1.00 91.38 126 GLU A N 1
ATOM 981 C CA . GLU A 1 126 ? 10.635 -8.378 9.318 1.00 91.38 126 GLU A CA 1
ATOM 982 C C . GLU A 1 126 ? 9.778 -7.826 8.170 1.00 91.38 126 GLU A C 1
ATOM 984 O O . GLU A 1 126 ? 9.158 -6.758 8.275 1.00 91.38 126 GLU A O 1
ATOM 989 N N . LYS A 1 127 ? 9.713 -8.576 7.065 1.00 91.44 127 LYS A N 1
ATOM 990 C CA . LYS A 1 127 ? 8.798 -8.273 5.961 1.00 91.44 127 LYS A CA 1
ATOM 991 C C . LYS A 1 127 ? 7.357 -8.247 6.471 1.00 91.44 127 LYS A C 1
ATOM 993 O O . LYS A 1 127 ? 6.958 -9.109 7.244 1.00 91.44 127 LYS A O 1
ATOM 998 N N . ILE A 1 128 ? 6.561 -7.294 5.987 1.00 95.25 128 ILE A N 1
ATOM 999 C CA . ILE A 1 128 ? 5.132 -7.226 6.330 1.00 95.25 128 ILE A CA 1
ATOM 1000 C C . ILE A 1 128 ? 4.350 -8.281 5.541 1.00 95.25 128 ILE A C 1
ATOM 1002 O O . ILE A 1 128 ? 3.412 -8.885 6.052 1.00 95.25 128 ILE A O 1
ATOM 1006 N N . VAL A 1 129 ? 4.743 -8.505 4.286 1.00 94.25 129 VAL A N 1
ATOM 1007 C CA . VAL A 1 129 ? 4.190 -9.555 3.428 1.00 94.25 129 VAL A CA 1
ATOM 1008 C C . VAL A 1 129 ? 5.320 -10.485 3.011 1.00 94.25 129 VAL A C 1
ATOM 1010 O O . VAL A 1 129 ? 6.294 -10.038 2.402 1.00 94.25 129 VAL A O 1
ATOM 1013 N N . ASP A 1 130 ? 5.181 -11.780 3.298 1.00 93.81 130 ASP A N 1
ATOM 1014 C CA . ASP A 1 130 ? 6.144 -12.795 2.865 1.00 93.81 130 ASP A CA 1
ATOM 1015 C C . ASP A 1 130 ? 5.989 -13.092 1.366 1.00 93.81 130 ASP A C 1
ATOM 1017 O O . ASP A 1 130 ? 5.306 -14.019 0.930 1.00 93.81 130 ASP A O 1
ATOM 1021 N N . ALA A 1 131 ? 6.582 -12.217 0.560 1.00 93.12 131 ALA A N 1
ATOM 1022 C CA . ALA A 1 131 ? 6.653 -12.335 -0.883 1.00 93.12 131 ALA A CA 1
ATOM 1023 C C . ALA A 1 131 ? 8.014 -11.842 -1.391 1.00 93.12 131 ALA A C 1
ATOM 1025 O O . ALA A 1 131 ? 8.714 -11.059 -0.741 1.00 93.12 131 ALA A O 1
ATOM 1026 N N . ASN A 1 132 ? 8.378 -12.291 -2.592 1.00 90.81 132 ASN A N 1
ATOM 1027 C CA . ASN A 1 132 ? 9.516 -11.774 -3.342 1.00 90.81 132 ASN A CA 1
ATOM 1028 C C . ASN A 1 132 ? 8.992 -11.156 -4.637 1.00 90.81 132 ASN A C 1
ATOM 1030 O O . ASN A 1 132 ? 8.456 -11.861 -5.490 1.00 90.81 132 ASN A O 1
ATOM 1034 N N . ILE A 1 133 ? 9.136 -9.838 -4.774 1.00 90.94 133 ILE A N 1
ATOM 1035 C CA . ILE A 1 133 ? 8.632 -9.089 -5.927 1.00 90.94 133 ILE A CA 1
ATOM 1036 C C . ILE A 1 133 ? 9.815 -8.522 -6.710 1.00 90.94 133 ILE A C 1
ATOM 1038 O O . ILE A 1 133 ? 10.606 -7.741 -6.184 1.00 90.94 133 ILE A O 1
ATOM 1042 N N . SER A 1 134 ? 9.917 -8.894 -7.987 1.00 85.94 134 SER A N 1
ATOM 1043 C CA . SER A 1 134 ? 10.889 -8.302 -8.907 1.00 85.94 134 SER A CA 1
ATOM 1044 C C . SER A 1 134 ? 10.329 -7.018 -9.518 1.00 85.94 134 SER A C 1
ATOM 1046 O O . SER A 1 134 ? 9.233 -7.006 -10.082 1.00 85.94 134 SER A O 1
ATOM 1048 N N . ARG A 1 135 ? 11.086 -5.922 -9.407 1.00 83.25 135 ARG A N 1
ATOM 1049 C CA . ARG A 1 135 ? 10.717 -4.623 -9.985 1.00 83.25 135 ARG A CA 1
ATOM 1050 C C . ARG A 1 135 ? 10.867 -4.673 -11.506 1.00 83.25 135 ARG A C 1
ATOM 1052 O O . ARG A 1 135 ? 11.899 -5.122 -11.992 1.00 83.25 135 ARG A O 1
ATOM 1059 N N . ASN A 1 136 ? 9.883 -4.150 -12.241 1.00 76.25 136 ASN A N 1
ATOM 1060 C CA . ASN A 1 136 ? 9.923 -4.011 -13.705 1.00 76.25 136 ASN A CA 1
ATOM 1061 C C . ASN A 1 136 ? 10.224 -5.329 -14.447 1.00 76.25 136 ASN A C 1
ATOM 1063 O O . ASN A 1 136 ? 10.906 -5.333 -15.470 1.00 76.25 136 ASN A O 1
ATOM 1067 N N . ALA A 1 137 ? 9.722 -6.460 -13.937 1.00 78.56 137 ALA A N 1
ATOM 1068 C CA . ALA A 1 137 ? 9.991 -7.783 -14.508 1.00 78.56 137 ALA A CA 1
ATOM 1069 C C . ALA A 1 137 ? 9.545 -7.921 -15.977 1.00 78.56 137 ALA A C 1
ATOM 1071 O O . ALA A 1 137 ? 10.097 -8.734 -16.713 1.00 78.56 137 ALA A O 1
ATOM 1072 N N . PHE A 1 138 ? 8.569 -7.114 -16.404 1.00 80.19 138 PHE A N 1
ATOM 1073 C CA . PHE A 1 138 ? 8.033 -7.115 -17.765 1.00 80.19 138 PHE A CA 1
ATOM 1074 C C . PHE A 1 138 ? 8.736 -6.136 -18.715 1.00 80.19 138 PHE A C 1
ATOM 1076 O O . PHE A 1 138 ? 8.415 -6.113 -19.899 1.00 80.19 138 PHE A O 1
ATOM 1083 N N . GLY A 1 139 ? 9.720 -5.370 -18.237 1.00 82.50 139 GLY A N 1
ATOM 1084 C CA . GLY A 1 139 ? 10.482 -4.425 -19.049 1.00 82.50 139 GLY A CA 1
ATOM 1085 C C . GLY A 1 139 ? 10.112 -2.970 -18.777 1.00 82.50 139 GLY A C 1
ATOM 1086 O O . GLY A 1 139 ? 9.874 -2.574 -17.638 1.00 82.50 139 GLY A O 1
ATOM 1087 N N . ASN A 1 140 ? 10.155 -2.144 -19.820 1.00 85.00 140 ASN A N 1
ATOM 1088 C CA . ASN A 1 140 ? 9.855 -0.717 -19.711 1.00 85.00 140 ASN A CA 1
ATOM 1089 C C . ASN A 1 140 ? 8.346 -0.456 -19.892 1.00 85.00 140 ASN A C 1
ATOM 1091 O O . ASN A 1 140 ? 7.579 -1.363 -20.202 1.00 85.00 140 ASN A O 1
ATOM 1095 N N . GLN A 1 141 ? 7.916 0.804 -19.773 1.00 78.06 141 GLN A N 1
ATOM 1096 C CA . GLN A 1 141 ? 6.496 1.164 -19.900 1.00 78.06 141 GLN A CA 1
ATOM 1097 C C . GLN A 1 141 ? 5.851 0.726 -21.227 1.00 78.06 141 GLN A C 1
ATOM 1099 O O . GLN A 1 141 ? 4.657 0.439 -21.245 1.00 78.06 141 GLN A O 1
ATOM 1104 N N . SER A 1 142 ? 6.610 0.631 -22.326 1.00 85.44 142 SER A N 1
ATOM 1105 C CA . SER A 1 142 ? 6.081 0.162 -23.618 1.00 85.44 142 SER A CA 1
ATOM 1106 C C . SER A 1 142 ? 5.773 -1.337 -23.643 1.00 85.44 142 SER A C 1
ATOM 1108 O O . SER A 1 142 ? 5.066 -1.801 -24.531 1.00 85.44 142 SER A O 1
ATOM 1110 N N . ASN A 1 143 ? 6.264 -2.086 -22.653 1.00 85.38 143 ASN A N 1
ATOM 1111 C CA . ASN A 1 143 ? 5.970 -3.501 -22.463 1.00 85.38 143 ASN A CA 1
ATOM 1112 C C . ASN A 1 143 ? 4.760 -3.747 -21.544 1.00 85.38 143 ASN A C 1
ATOM 1114 O O . ASN A 1 143 ? 4.437 -4.904 -21.279 1.00 85.38 143 ASN A O 1
ATOM 1118 N N . SER A 1 144 ? 4.084 -2.691 -21.074 1.00 87.69 144 SER A N 1
ATOM 1119 C CA . SER A 1 144 ? 2.850 -2.824 -20.291 1.00 87.69 144 SER A CA 1
ATOM 1120 C C . SER A 1 144 ? 1.759 -3.523 -21.107 1.00 87.69 144 SER A C 1
ATOM 1122 O O . SER A 1 144 ? 1.597 -3.256 -22.300 1.00 87.69 144 SER A O 1
ATOM 1124 N N . PHE A 1 145 ? 0.966 -4.380 -20.469 1.00 92.19 145 PHE A N 1
ATOM 1125 C CA . PHE A 1 145 ? -0.108 -5.123 -21.131 1.00 92.19 145 PHE A CA 1
ATOM 1126 C C . PHE A 1 145 ? -1.302 -5.349 -20.203 1.00 92.19 145 PHE A C 1
ATOM 1128 O O . PHE A 1 145 ? -1.251 -5.090 -19.000 1.00 92.19 145 PHE A O 1
ATOM 1135 N N . GLN A 1 146 ? -2.405 -5.830 -20.773 1.00 93.38 146 GLN A N 1
ATOM 1136 C CA . GLN A 1 146 ? -3.574 -6.263 -20.014 1.00 93.38 146 GLN A CA 1
ATOM 1137 C C . GLN A 1 146 ? -3.779 -7.759 -20.203 1.00 93.38 146 GLN A C 1
ATOM 1139 O O . GLN A 1 146 ? -3.574 -8.283 -21.297 1.00 93.38 146 GLN A O 1
ATOM 1144 N N . SER A 1 147 ? -4.185 -8.441 -19.140 1.00 93.69 147 SER A N 1
ATOM 1145 C CA . SER A 1 147 ? -4.536 -9.857 -19.189 1.00 93.69 147 SER A CA 1
ATOM 1146 C C . SER A 1 147 ? -5.655 -10.155 -18.207 1.00 93.69 147 SER A C 1
ATOM 1148 O O . SER A 1 147 ? -5.787 -9.489 -17.182 1.00 93.69 147 SER A O 1
ATOM 1150 N N . ILE A 1 148 ? -6.464 -11.164 -18.511 1.00 94.94 148 ILE A N 1
ATOM 1151 C CA . ILE A 1 148 ? -7.495 -11.632 -17.590 1.00 94.94 148 ILE A CA 1
ATOM 1152 C C . ILE A 1 148 ? -6.810 -12.352 -16.426 1.00 94.94 148 ILE A C 1
ATOM 1154 O O . ILE A 1 148 ? -5.988 -13.245 -16.625 1.00 94.94 148 ILE A O 1
ATOM 1158 N N . ILE A 1 149 ? -7.152 -11.944 -15.208 1.00 93.25 149 ILE A N 1
ATOM 1159 C CA . ILE A 1 149 ? -6.729 -12.591 -13.973 1.00 93.25 149 ILE A CA 1
ATOM 1160 C C . ILE A 1 149 ? -7.904 -13.410 -13.451 1.00 93.25 149 ILE A C 1
ATOM 1162 O O . ILE A 1 149 ? -8.949 -12.856 -13.105 1.00 93.25 149 ILE A O 1
ATOM 1166 N N . SER A 1 150 ? -7.687 -14.717 -13.341 1.00 92.06 150 SER A N 1
ATOM 1167 C CA . SER A 1 150 ?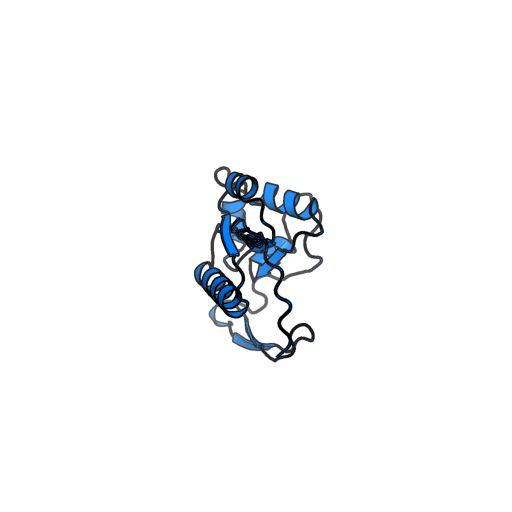 -8.568 -15.640 -12.629 1.00 92.06 150 SER A CA 1
ATOM 1168 C C . SER A 1 150 ? -7.921 -15.986 -11.288 1.00 92.06 150 SER A C 1
ATOM 1170 O O . SER A 1 150 ? -6.770 -16.420 -11.233 1.00 92.06 150 SER A O 1
ATOM 1172 N N . THR A 1 151 ? -8.637 -15.774 -10.188 1.00 86.75 151 THR A N 1
ATOM 1173 C CA . THR A 1 151 ? -8.157 -16.079 -8.832 1.00 86.75 151 THR A CA 1
ATOM 1174 C C . THR A 1 151 ? -9.299 -16.631 -8.001 1.00 86.75 151 THR A C 1
ATOM 1176 O O . THR A 1 151 ? -10.406 -16.120 -8.077 1.00 86.75 151 THR A 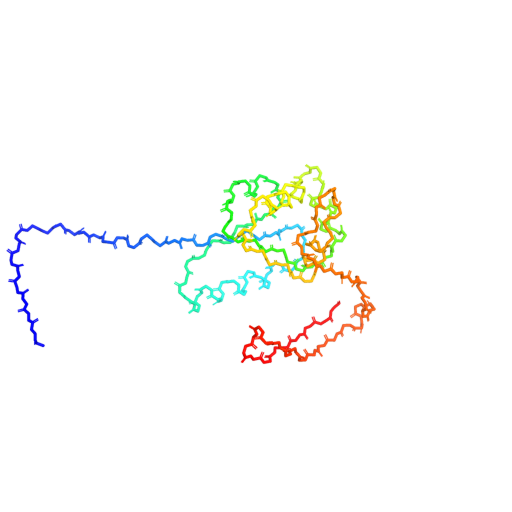O 1
ATOM 1179 N N . SER A 1 152 ? -9.046 -17.636 -7.164 1.00 89.12 152 SER A N 1
ATOM 1180 C CA . SER A 1 152 ? -10.065 -18.179 -6.255 1.00 89.12 152 SER A CA 1
ATOM 1181 C C . SER A 1 152 ? -10.530 -17.174 -5.196 1.00 89.12 152 SER A C 1
ATOM 1183 O O . SER A 1 152 ? -11.556 -17.391 -4.560 1.00 89.12 152 SER A O 1
ATOM 1185 N N . LEU A 1 153 ? -9.782 -16.082 -4.996 1.00 87.00 153 LEU A N 1
ATOM 1186 C CA . LEU A 1 153 ? -10.152 -14.993 -4.087 1.00 87.00 153 LEU A CA 1
ATOM 1187 C C . LEU A 1 153 ? -11.321 -14.155 -4.615 1.00 87.00 153 LEU A C 1
ATOM 1189 O O . LEU A 1 153 ? -12.017 -13.510 -3.835 1.00 87.00 153 LEU A O 1
ATOM 1193 N N . LEU A 1 154 ? -11.518 -14.137 -5.932 1.00 82.50 154 LEU A N 1
ATOM 1194 C CA . LEU A 1 154 ? -12.580 -13.395 -6.590 1.00 82.50 154 LEU A CA 1
ATOM 1195 C C . LEU A 1 154 ? -13.448 -14.399 -7.342 1.00 82.50 154 LEU A C 1
ATOM 1197 O O . LEU A 1 154 ? -12.971 -15.107 -8.217 1.00 82.50 154 LEU A O 1
ATOM 1201 N N . SER A 1 155 ? -14.751 -14.430 -7.074 1.00 86.94 155 SER A N 1
ATOM 1202 C CA . SER A 1 155 ? -15.689 -15.311 -7.794 1.00 86.94 155 SER A CA 1
ATOM 1203 C C . SER A 1 155 ? -15.981 -14.847 -9.232 1.00 86.94 155 SER A C 1
ATOM 1205 O O . SER A 1 155 ? -17.088 -15.027 -9.735 1.00 86.94 155 SER A O 1
ATOM 1207 N N . ARG A 1 156 ? -15.024 -14.169 -9.872 1.00 89.38 156 ARG A N 1
ATOM 1208 C CA . ARG A 1 156 ? -15.107 -13.618 -11.223 1.00 89.38 156 ARG A CA 1
ATOM 1209 C C . ARG A 1 156 ? -13.713 -13.394 -11.797 1.00 89.38 156 ARG A C 1
ATOM 1211 O O . ARG A 1 156 ? -12.775 -13.088 -11.061 1.00 89.38 156 ARG A O 1
ATOM 1218 N N . ASP A 1 157 ? -13.635 -13.434 -13.117 1.00 93.12 157 ASP A N 1
ATOM 1219 C CA . ASP A 1 157 ? -12.481 -12.942 -13.857 1.00 93.12 157 ASP A CA 1
ATOM 1220 C C . ASP A 1 157 ? -12.369 -11.417 -13.735 1.00 93.12 157 ASP A C 1
ATOM 1222 O O . ASP A 1 157 ? -13.374 -10.698 -13.676 1.00 93.12 157 ASP A O 1
ATOM 1226 N N . PHE A 1 158 ? -11.135 -10.916 -13.699 1.00 91.12 158 PHE A N 1
ATOM 1227 C CA . PHE A 1 158 ? -10.860 -9.487 -13.593 1.00 91.12 158 PHE A CA 1
ATOM 1228 C C . PHE A 1 158 ? -9.818 -9.032 -14.625 1.00 91.12 158 PHE A C 1
ATOM 1230 O O . PHE A 1 158 ? -8.804 -9.710 -14.796 1.00 91.12 158 PHE A O 1
ATOM 1237 N N . PRO A 1 159 ? -10.011 -7.884 -15.305 1.00 91.81 159 PRO A N 1
ATOM 1238 C CA . PRO A 1 159 ? -9.001 -7.332 -16.203 1.00 91.81 159 PRO A CA 1
ATOM 1239 C C . PRO A 1 159 ? -7.797 -6.816 -15.402 1.00 91.81 159 PRO A C 1
ATOM 1241 O O . PRO A 1 159 ? -7.844 -5.761 -14.770 1.00 91.81 159 PRO A O 1
ATOM 1244 N N . GLY A 1 160 ? -6.704 -7.571 -15.424 1.00 90.69 160 GLY A N 1
ATOM 1245 C CA . GLY A 1 160 ? -5.422 -7.182 -14.858 1.00 90.69 160 GLY A CA 1
ATOM 1246 C C . GLY A 1 160 ? -4.661 -6.242 -15.782 1.00 90.69 160 GLY A C 1
ATOM 1247 O O . GLY A 1 160 ? -4.589 -6.470 -16.988 1.00 90.69 160 GLY A O 1
ATOM 1248 N N . VAL A 1 161 ? -4.053 -5.210 -15.202 1.00 88.19 161 VAL A N 1
ATOM 1249 C CA . VAL A 1 161 ? -3.137 -4.300 -15.897 1.00 88.19 161 VAL A CA 1
ATOM 1250 C C . VAL A 1 161 ? -1.737 -4.517 -15.331 1.00 88.19 161 VAL A C 1
ATOM 1252 O O . VAL A 1 161 ? -1.538 -4.410 -14.121 1.00 88.19 161 VAL A O 1
ATOM 1255 N N . PHE A 1 162 ? -0.786 -4.824 -16.206 1.00 87.19 162 PHE A N 1
ATOM 1256 C CA . PHE A 1 162 ? 0.611 -5.099 -15.885 1.00 87.19 162 PHE A CA 1
ATOM 1257 C C . PHE A 1 162 ? 1.455 -3.948 -16.429 1.00 87.19 162 PHE A C 1
ATOM 1259 O O . PHE A 1 162 ? 1.413 -3.683 -17.631 1.00 87.19 162 PHE A O 1
ATOM 1266 N N . ILE A 1 163 ? 2.153 -3.249 -15.530 1.00 77.50 163 ILE A N 1
ATOM 1267 C CA . ILE A 1 163 ? 2.913 -2.014 -15.787 1.00 77.50 163 ILE A CA 1
ATOM 1268 C C . ILE A 1 163 ? 4.357 -2.126 -15.312 1.00 77.50 163 ILE A C 1
ATOM 1270 O O . ILE A 1 163 ? 4.602 -2.935 -14.384 1.00 77.50 163 ILE A O 1
#

Sequence (163 aa):
MASATLLFKGWVHVRVTRRQYMLRIGLVMLQGARHAHLKALNSVAEELQLEIEIFELRNKNDLIQCKPHAIILPGGESTTMRLVGNGLNSQLFPILFEWIRENPNLPVLGTCAGAILLSDPQDDGEKIVDANISRNAFGNQSNSFQSIISTSLLSRDFPGVFI

Secondary structure (DSSP, 8-state):
----------------------EEEEEE-SSS-HHHHHHHHHHHHHHTT--EEEEEESSHHHHHHH--SEEEE--S-HHHHHHHHHSTTT-HHHHHHHHHHH-TTS-EEE-THHHHHHH---SSSPPSS-----TTTT-SGGG-EEEEEP-TTSSS-EEEEE-

InterPro domains:
  IPR002161 Pyridoxal 5'-phosphate synthase subunit PdxT/SNO [PF01174] (29-163)
  IPR002161 Pyridoxal 5'-phosphate synthase subunit PdxT/SNO [PS51130] (24-163)
  IPR002161 Pyridoxal 5'-phosphate synthase subunit PdxT/SNO [PTHR31559] (23-163)
  IPR021196 PdxT/SNO family, conserved site [PS01236] (70-80)
  IPR029062 Class I glutamine amidotransferase-like [G3DSA:3.40.50.880] (20-163)
  IPR029062 Class I glutamine amidotransferase-like [SSF52317] (24-159)

pLDDT: mean 86.9, std 16.99, range [34.09, 97.94]

Foldseek 3Di:
DDDDDDDDPDPPPPPPPPPQPAQEEEEEDQFDDPVVVVVVVVVVCVVVVHHYDYQYQQACVSCVVRVHLAYEAEDGDLVSSCCRCVDPVHVNLVNVLVVCVVPVPRHYHADHSRVVCQQCVVDPDDRNDVDDDDPCPQHDPVSKDWDWDDDPVDPDIDIDTGD

Organism: NCBI:txid1697135

Radius of gyration: 21.4 Å; chains: 1; bounding box: 69×34×52 Å